Protein AF-A0A6M3JWR3-F1 (afdb_monomer_lite)

Secondary structure (DSSP, 8-state):
----HHHHHHHHHHTTHHHHHHHHHHHHHHHHHHHHHHTTS-SSEEEEHHHHHHHH---HHHHHHHHHHHHH-BGGG-TT-BSEEEEE-TTSSEEEEEE-HHHHTHHHHHHHHHTT-

Foldseek 3Di:
DQDDPVLLVVLCVVLVVCVQLNPLLVQLLNLVSVVCVVVVNDQKDKDFLVSSCVSRVDDSVSNVVSVVSLQPDARVPDPVRRAKDWDDDPVNGMTMIGGPSCSSCVVVVVVVVVVVD

Organism: NCBI:txid1070528

Sequence (117 aa):
MKGNLITYFNNIYRLGIPEQVGTNGIALLFGILHKANQLKYPKKMKISNTELCYLTGSGYTTIWRIRQKLLEYRYNNDPNYWIIKYTPLDNKHSGFYELNYFLLNYFQNEINNESNN

Structure (mmCIF, N/CA/C/O backbone):
data_AF-A0A6M3JWR3-F1
#
_entry.id   AF-A0A6M3JWR3-F1
#
loop_
_atom_site.group_PDB
_atom_site.id
_atom_site.type_symbol
_atom_site.label_atom_id
_atom_site.label_alt_id
_atom_site.label_comp_id
_atom_site.label_asym_id
_atom_site.label_entity_id
_atom_site.label_seq_id
_atom_site.pdbx_PDB_ins_code
_atom_site.Cartn_x
_atom_site.Cartn_y
_atom_site.Cartn_z
_atom_site.occupancy
_atom_site.B_iso_or_equiv
_atom_site.auth_seq_id
_atom_site.auth_comp_id
_atom_site.auth_asym_id
_atom_site.auth_atom_id
_atom_site.pdbx_PDB_model_num
ATOM 1 N N . MET A 1 1 ? -17.328 6.419 6.313 1.00 52.12 1 MET A N 1
ATOM 2 C CA . MET A 1 1 ? -17.077 7.572 5.413 1.00 52.12 1 MET A CA 1
ATOM 3 C C . MET A 1 1 ? -15.806 7.313 4.613 1.00 52.12 1 MET A C 1
ATOM 5 O O . MET A 1 1 ? -14.921 6.651 5.139 1.00 52.12 1 MET A O 1
ATOM 9 N N . LYS A 1 2 ? -15.706 7.770 3.356 1.00 59.78 2 LYS A N 1
ATOM 10 C CA . LYS A 1 2 ? -14.424 7.764 2.626 1.00 59.78 2 LYS A CA 1
ATOM 11 C C . LYS A 1 2 ? -13.680 9.057 2.985 1.00 59.78 2 LYS A C 1
ATOM 13 O O . LYS A 1 2 ? -14.180 10.128 2.654 1.00 59.78 2 LYS A O 1
ATOM 18 N N . GLY A 1 3 ? -12.544 8.962 3.677 1.00 65.50 3 GLY A N 1
ATOM 19 C CA . GLY A 1 3 ? -11.649 10.098 3.918 1.00 65.50 3 GLY A CA 1
ATOM 20 C C . GLY A 1 3 ? -11.096 10.684 2.614 1.00 65.50 3 GLY A C 1
ATOM 21 O O . GLY A 1 3 ? -11.150 10.044 1.558 1.00 65.50 3 GLY A O 1
ATOM 22 N N . ASN A 1 4 ? -10.581 11.913 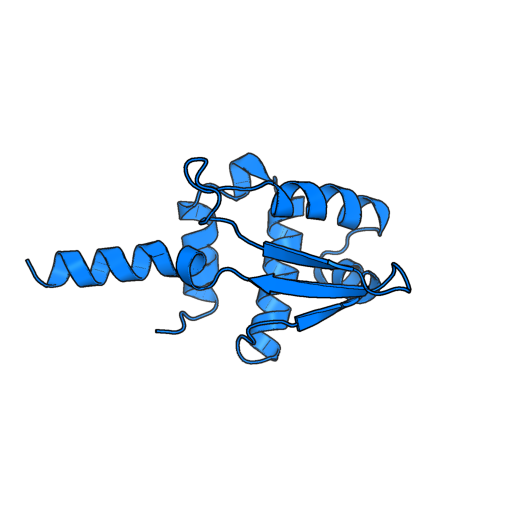2.679 1.00 81.56 4 ASN A N 1
ATOM 23 C CA . ASN A 1 4 ? -9.910 12.563 1.552 1.00 81.56 4 ASN A CA 1
ATOM 24 C C . ASN A 1 4 ? -8.392 12.295 1.584 1.00 81.56 4 ASN A C 1
ATOM 26 O O . ASN A 1 4 ? -7.855 11.770 2.559 1.00 81.56 4 ASN A O 1
ATOM 30 N N . LEU A 1 5 ? -7.683 12.654 0.510 1.00 83.88 5 LEU A N 1
ATOM 31 C CA . LEU A 1 5 ? -6.249 12.376 0.381 1.00 83.88 5 LEU A CA 1
ATOM 32 C C . LEU A 1 5 ? -5.405 12.989 1.517 1.00 83.88 5 LEU A C 1
ATOM 34 O O . LEU A 1 5 ? -4.493 12.332 2.012 1.00 83.88 5 LEU A O 1
ATOM 38 N N . ILE A 1 6 ? -5.743 14.203 1.965 1.00 84.44 6 ILE A N 1
ATOM 39 C CA . ILE A 1 6 ? -5.041 14.896 3.058 1.00 84.44 6 ILE A CA 1
ATOM 40 C C . ILE A 1 6 ? -5.217 14.130 4.372 1.00 84.44 6 ILE A C 1
ATOM 42 O O . ILE A 1 6 ? -4.249 13.909 5.097 1.00 84.44 6 ILE A O 1
ATOM 46 N N . THR A 1 7 ? -6.436 13.666 4.657 1.00 86.50 7 THR A N 1
ATOM 47 C CA . THR A 1 7 ? -6.709 12.810 5.817 1.00 86.50 7 THR A CA 1
ATOM 48 C C . THR A 1 7 ? -5.824 11.569 5.804 1.00 86.50 7 THR A C 1
ATOM 50 O O . THR A 1 7 ? -5.209 11.247 6.818 1.00 86.50 7 THR A O 1
ATOM 53 N N . TYR A 1 8 ? -5.739 10.878 4.665 1.00 88.94 8 TYR A N 1
ATOM 54 C CA . TYR A 1 8 ? -4.941 9.659 4.571 1.00 88.94 8 TYR A CA 1
ATOM 55 C C . TYR A 1 8 ? -3.460 9.913 4.822 1.00 88.94 8 TYR A C 1
ATOM 57 O O . TYR A 1 8 ? -2.828 9.121 5.516 1.00 88.94 8 TYR A O 1
ATOM 65 N N . PHE A 1 9 ? -2.915 11.026 4.330 1.00 88.44 9 PHE A N 1
ATOM 66 C CA . PHE A 1 9 ? -1.533 11.396 4.622 1.00 88.44 9 PHE A CA 1
ATOM 67 C C . PHE A 1 9 ? -1.310 11.642 6.112 1.00 88.44 9 PHE A C 1
ATOM 69 O O . PHE A 1 9 ? -0.411 11.033 6.684 1.00 88.44 9 PHE A O 1
ATOM 76 N N . ASN A 1 10 ? -2.161 12.433 6.766 1.00 88.25 10 ASN A N 1
ATOM 77 C CA . ASN A 1 10 ? -2.027 12.699 8.201 1.00 88.25 10 ASN A CA 1
ATOM 78 C C . ASN A 1 10 ? -2.120 11.414 9.033 1.00 88.25 10 ASN A C 1
ATOM 80 O O . ASN A 1 10 ? -1.328 11.198 9.951 1.00 88.25 10 ASN A O 1
ATOM 84 N N . ASN A 1 11 ? -3.053 10.527 8.687 1.00 91.25 11 ASN A N 1
ATOM 85 C CA . ASN A 1 11 ? -3.237 9.279 9.416 1.00 91.25 11 ASN A CA 1
ATOM 86 C C . ASN A 1 11 ? -2.074 8.304 9.205 1.00 91.25 11 ASN A C 1
ATOM 88 O O . ASN A 1 11 ? -1.740 7.583 10.136 1.00 91.25 11 ASN A O 1
ATOM 92 N N . ILE A 1 12 ? -1.396 8.318 8.052 1.00 92.56 12 ILE A N 1
ATOM 93 C CA . ILE A 1 12 ? -0.190 7.500 7.837 1.00 92.56 12 ILE A CA 1
ATOM 94 C C . ILE A 1 12 ? 0.903 7.819 8.863 1.00 92.56 12 ILE A C 1
ATOM 96 O O . ILE A 1 12 ? 1.517 6.895 9.395 1.00 92.56 12 ILE A O 1
ATOM 100 N N . TYR A 1 13 ? 1.115 9.100 9.175 1.00 90.12 13 TYR A N 1
ATOM 101 C CA . TYR A 1 13 ? 2.079 9.508 10.201 1.00 90.12 13 TYR A CA 1
ATOM 102 C C . TYR A 1 13 ? 1.609 9.125 11.605 1.00 90.12 13 TYR A C 1
ATOM 104 O O . TYR A 1 13 ? 2.379 8.566 12.377 1.00 90.12 13 TYR A O 1
ATOM 112 N N . ARG A 1 14 ? 0.327 9.342 11.926 1.00 90.56 14 ARG A N 1
ATOM 113 C CA . ARG A 1 14 ? -0.234 8.958 13.236 1.00 90.56 14 ARG A CA 1
ATOM 114 C C . ARG A 1 14 ? -0.191 7.449 13.494 1.00 90.56 14 ARG A C 1
ATOM 116 O O . ARG A 1 14 ? -0.117 7.027 14.641 1.00 90.56 14 ARG A O 1
ATOM 123 N N . LEU A 1 15 ? -0.237 6.643 12.436 1.00 90.56 15 LEU A N 1
ATOM 124 C CA . LEU A 1 15 ? -0.131 5.185 12.497 1.00 90.56 15 LEU A CA 1
ATOM 125 C C . LEU A 1 15 ? 1.313 4.680 12.690 1.00 90.56 15 LEU A C 1
ATOM 127 O O . LEU A 1 15 ? 1.520 3.468 12.780 1.00 90.56 15 LEU A O 1
ATOM 131 N N . GLY A 1 16 ? 2.319 5.560 12.715 1.00 90.12 16 GLY A N 1
ATOM 132 C CA . GLY A 1 16 ? 3.722 5.162 12.864 1.00 90.12 16 GLY A CA 1
ATOM 133 C C . GLY A 1 16 ? 4.248 4.321 11.692 1.00 90.12 16 GLY A C 1
ATOM 134 O O . GLY A 1 16 ? 5.130 3.476 11.852 1.00 90.12 16 GLY A O 1
ATOM 135 N N . ILE A 1 17 ? 3.638 4.463 10.507 1.00 90.75 17 ILE A N 1
ATOM 136 C CA . ILE A 1 17 ? 4.077 3.757 9.298 1.00 90.75 17 ILE A CA 1
ATOM 137 C C . ILE A 1 17 ? 5.509 4.173 8.910 1.00 90.75 17 ILE A C 1
ATOM 139 O O . ILE A 1 17 ? 6.316 3.269 8.667 1.00 90.75 17 ILE A O 1
ATOM 143 N N . PRO A 1 18 ? 5.864 5.478 8.854 1.00 91.88 18 PRO A N 1
ATOM 144 C CA . PRO A 1 18 ? 7.210 5.939 8.499 1.00 91.88 18 PRO A CA 1
ATOM 145 C C . PRO A 1 18 ? 8.355 5.233 9.230 1.00 91.88 18 PRO A C 1
ATOM 147 O O . PRO A 1 18 ? 9.344 4.860 8.601 1.00 91.88 18 PRO A O 1
ATOM 150 N N . GLU A 1 19 ? 8.202 5.014 10.531 1.00 90.12 19 GLU A N 1
ATOM 151 C CA . GLU A 1 19 ? 9.197 4.437 11.430 1.00 90.12 19 GLU A CA 1
ATOM 152 C C . GLU A 1 19 ? 9.477 2.966 11.100 1.00 90.12 19 GLU A C 1
ATOM 154 O O . GLU A 1 19 ? 10.605 2.497 11.245 1.00 90.12 19 GLU A O 1
ATOM 159 N N . GLN A 1 20 ? 8.472 2.239 10.604 1.00 88.25 20 GLN A N 1
ATOM 160 C CA . GLN A 1 20 ? 8.593 0.816 10.282 1.00 88.25 20 GLN A CA 1
ATOM 161 C C . GLN A 1 20 ? 9.036 0.573 8.836 1.00 88.25 20 GLN A C 1
ATOM 163 O O . GLN A 1 20 ? 9.830 -0.330 8.557 1.00 88.25 20 GLN A O 1
ATOM 168 N N . VAL A 1 21 ? 8.529 1.368 7.888 1.00 89.25 21 VAL A N 1
ATOM 169 C CA . VAL A 1 21 ? 8.748 1.111 6.452 1.00 89.25 21 VAL A CA 1
ATOM 170 C C . VAL A 1 21 ? 9.817 2.008 5.824 1.00 89.25 21 VAL A C 1
ATOM 172 O O . VAL A 1 21 ? 10.332 1.689 4.747 1.00 89.25 21 VAL A O 1
ATOM 175 N N . GLY A 1 22 ? 10.193 3.093 6.506 1.00 90.38 22 GLY A N 1
ATOM 176 C CA . GLY A 1 22 ? 11.153 4.095 6.051 1.00 90.38 22 GLY A CA 1
ATOM 177 C C . GLY A 1 22 ? 10.636 4.967 4.902 1.00 90.38 22 GLY A C 1
ATOM 178 O O . GLY A 1 22 ? 9.584 4.716 4.313 1.00 90.38 22 GLY A O 1
ATOM 179 N N . THR A 1 23 ? 11.422 5.977 4.523 1.00 88.19 23 THR A N 1
ATOM 180 C CA . THR A 1 23 ? 11.064 6.980 3.498 1.00 88.19 23 THR A CA 1
ATOM 181 C C . THR A 1 23 ? 10.624 6.362 2.173 1.00 88.19 23 THR A C 1
ATOM 183 O O . THR A 1 23 ? 9.625 6.763 1.582 1.00 88.19 23 THR A O 1
ATOM 186 N N . ASN A 1 24 ? 11.330 5.325 1.732 1.00 88.06 24 ASN A N 1
ATOM 187 C CA . ASN A 1 24 ? 11.015 4.621 0.497 1.00 88.06 24 ASN A CA 1
ATOM 188 C C . ASN A 1 24 ? 9.664 3.875 0.564 1.00 88.06 24 ASN A C 1
ATOM 190 O O . ASN A 1 24 ? 8.941 3.811 -0.430 1.00 88.06 24 ASN A O 1
ATOM 194 N N . GLY A 1 25 ? 9.301 3.342 1.738 1.00 91.25 25 GLY A N 1
ATOM 195 C CA . GLY A 1 25 ? 7.985 2.748 1.998 1.00 91.25 25 GLY A CA 1
ATOM 196 C C . GLY A 1 25 ? 6.859 3.759 1.958 1.00 91.25 25 GLY A C 1
ATOM 197 O O . GLY A 1 25 ? 5.833 3.499 1.330 1.00 91.25 25 GLY A O 1
ATOM 198 N N . ILE A 1 26 ? 7.082 4.937 2.534 1.00 92.00 26 ILE A N 1
ATOM 199 C CA . ILE A 1 26 ? 6.127 6.045 2.464 1.00 92.00 26 ILE A CA 1
ATOM 200 C C . ILE A 1 26 ? 5.929 6.481 1.013 1.00 92.00 26 ILE A C 1
ATOM 202 O O . ILE A 1 26 ? 4.791 6.593 0.570 1.00 92.00 26 ILE A O 1
ATOM 206 N N . ALA A 1 27 ? 7.012 6.661 0.249 1.00 90.25 27 ALA A N 1
ATOM 207 C CA . ALA A 1 27 ? 6.931 7.052 -1.157 1.00 90.25 27 ALA A CA 1
ATOM 208 C C . ALA A 1 27 ? 6.102 6.050 -1.976 1.00 90.25 27 ALA A C 1
ATOM 210 O O . ALA A 1 27 ? 5.219 6.445 -2.740 1.00 90.25 27 ALA A O 1
ATOM 211 N N . LEU A 1 28 ? 6.321 4.746 -1.767 1.00 93.00 28 LEU A N 1
ATOM 212 C CA . LEU A 1 28 ? 5.522 3.704 -2.413 1.00 93.00 28 LEU A CA 1
ATOM 213 C C . LEU A 1 28 ? 4.050 3.755 -1.993 1.00 93.00 28 LEU A C 1
ATOM 215 O O . LEU A 1 28 ? 3.166 3.679 -2.848 1.00 93.00 28 LEU A O 1
ATOM 219 N N . LEU A 1 29 ? 3.772 3.917 -0.700 1.00 94.75 29 LEU A N 1
ATOM 220 C CA . LEU A 1 29 ? 2.406 4.015 -0.195 1.00 94.75 29 LEU A CA 1
ATOM 221 C C . LEU A 1 29 ? 1.680 5.259 -0.728 1.00 94.75 29 LEU A C 1
ATOM 223 O O . LEU A 1 29 ? 0.512 5.165 -1.105 1.00 94.75 29 LEU A O 1
ATOM 227 N N . PHE A 1 30 ? 2.367 6.395 -0.835 1.00 92.69 30 PHE A N 1
ATOM 228 C CA . PHE A 1 30 ? 1.832 7.613 -1.441 1.00 92.69 30 PHE A CA 1
ATOM 229 C C . PHE A 1 30 ? 1.577 7.446 -2.937 1.00 92.69 30 PHE A C 1
ATOM 231 O O . PHE A 1 30 ? 0.525 7.871 -3.406 1.00 92.69 30 PHE A O 1
ATOM 238 N N . GLY A 1 31 ? 2.456 6.761 -3.676 1.00 92.19 31 GLY A N 1
ATOM 239 C CA . GLY A 1 31 ? 2.203 6.405 -5.075 1.00 92.19 31 GLY A CA 1
ATOM 240 C C . GLY A 1 31 ? 0.933 5.558 -5.236 1.00 92.19 31 GLY A C 1
ATOM 241 O O . GLY A 1 31 ? 0.076 5.854 -6.070 1.00 92.19 31 GLY A O 1
ATOM 242 N N . ILE A 1 32 ? 0.753 4.551 -4.376 1.00 94.56 32 ILE A N 1
ATOM 243 C CA . ILE A 1 32 ? -0.449 3.702 -4.362 1.00 94.56 32 ILE A CA 1
ATOM 244 C C . ILE A 1 32 ? -1.702 4.519 -3.994 1.00 94.56 32 ILE A C 1
ATOM 246 O O . ILE A 1 32 ? -2.740 4.381 -4.642 1.00 94.56 32 ILE A O 1
ATOM 250 N N . LEU A 1 33 ? -1.624 5.402 -2.994 1.00 94.19 33 LEU A N 1
ATOM 251 C CA . LEU A 1 33 ? -2.726 6.290 -2.604 1.00 94.19 33 LEU A CA 1
ATOM 252 C C . LEU A 1 33 ? -3.083 7.307 -3.687 1.00 94.19 33 LEU A C 1
ATOM 254 O O . LEU A 1 33 ? -4.264 7.568 -3.912 1.00 94.19 33 LEU A O 1
ATOM 258 N N . HIS A 1 34 ? -2.086 7.856 -4.376 1.00 91.50 34 HIS A N 1
ATOM 259 C CA . HIS A 1 34 ? -2.288 8.757 -5.501 1.00 91.50 34 HIS A CA 1
ATOM 260 C C . HIS A 1 34 ? -3.063 8.050 -6.617 1.00 91.50 34 HIS A C 1
ATOM 262 O O . HIS A 1 34 ? -4.079 8.567 -7.088 1.00 91.50 34 HIS A O 1
ATOM 268 N N . LYS A 1 35 ? -2.660 6.821 -6.967 1.00 92.75 35 LYS A N 1
ATOM 269 C CA . LYS A 1 35 ? -3.394 5.993 -7.929 1.00 92.75 35 LYS A CA 1
ATOM 270 C C . LYS A 1 35 ? -4.820 5.700 -7.463 1.00 92.75 35 LYS A C 1
ATOM 272 O O . LYS A 1 35 ? -5.763 5.809 -8.245 1.00 92.75 35 LYS A O 1
ATOM 277 N N . ALA A 1 36 ? -5.000 5.372 -6.185 1.00 94.50 36 ALA A N 1
ATOM 278 C CA . ALA A 1 36 ? -6.323 5.154 -5.615 1.00 94.50 36 ALA A CA 1
ATOM 279 C C . ALA A 1 36 ? -7.208 6.401 -5.734 1.00 94.50 36 ALA A C 1
ATOM 281 O O . ALA A 1 36 ? -8.370 6.283 -6.115 1.00 94.50 36 ALA A O 1
ATOM 282 N N . ASN A 1 37 ? -6.663 7.588 -5.459 1.00 92.50 37 ASN A N 1
ATOM 283 C CA . ASN A 1 37 ? -7.368 8.860 -5.588 1.00 92.50 37 ASN A CA 1
ATOM 284 C C . ASN A 1 37 ? -7.823 9.121 -7.035 1.00 92.50 37 ASN A C 1
ATOM 286 O O . ASN A 1 37 ? -8.993 9.428 -7.253 1.00 92.50 37 ASN A O 1
ATOM 290 N N . GLN A 1 38 ? -6.949 8.904 -8.026 1.00 92.25 38 GLN A N 1
ATOM 291 C CA . GLN A 1 38 ? -7.307 9.006 -9.452 1.00 92.25 38 GLN A CA 1
ATOM 292 C C . GLN A 1 38 ? -8.484 8.088 -9.828 1.00 92.25 38 GLN A C 1
ATOM 294 O O . GLN A 1 38 ? -9.317 8.443 -10.658 1.00 92.25 38 GLN A O 1
ATOM 299 N N . LEU A 1 39 ? -8.576 6.920 -9.186 1.00 93.25 39 LEU A N 1
ATOM 300 C CA . LEU A 1 39 ? -9.624 5.921 -9.406 1.00 93.25 39 LEU A CA 1
ATOM 301 C C . LEU A 1 39 ? -10.816 6.037 -8.434 1.00 93.25 39 LEU A C 1
ATOM 303 O O . LEU A 1 39 ? -11.651 5.134 -8.388 1.00 93.25 39 LEU A O 1
ATOM 307 N N . LYS A 1 40 ? -10.918 7.120 -7.650 1.00 92.19 40 LYS A N 1
ATOM 308 C CA . LYS A 1 40 ? -11.990 7.349 -6.655 1.00 92.19 40 LYS A CA 1
ATOM 309 C C . LYS A 1 40 ? -12.077 6.271 -5.555 1.00 92.19 40 LYS A C 1
ATOM 311 O O . LYS A 1 40 ? -13.164 5.896 -5.096 1.00 92.19 40 LYS A O 1
ATOM 316 N N . TYR A 1 41 ? -10.916 5.815 -5.091 1.00 91.19 41 TYR A N 1
ATOM 317 C CA . TYR A 1 41 ? -10.717 4.862 -3.993 1.00 91.19 41 TYR A CA 1
ATOM 318 C C . TYR A 1 41 ? -11.444 3.522 -4.213 1.00 91.19 41 TYR A C 1
ATOM 320 O O . TYR A 1 41 ? -12.423 3.223 -3.512 1.00 91.19 41 TYR A O 1
ATOM 328 N N . PRO A 1 42 ? -11.014 2.729 -5.213 1.00 94.50 42 PRO A N 1
ATOM 329 C CA . PRO A 1 42 ? -11.554 1.397 -5.451 1.00 94.50 42 PRO A CA 1
ATOM 330 C C . PRO A 1 42 ? -11.064 0.416 -4.378 1.00 94.50 42 PRO A C 1
ATOM 332 O O . PRO A 1 42 ? -9.987 0.586 -3.813 1.00 94.50 42 PRO A O 1
ATOM 335 N N . LYS A 1 43 ? -11.815 -0.666 -4.137 1.00 92.06 43 LYS A N 1
ATOM 336 C CA . LYS A 1 43 ? -11.392 -1.731 -3.205 1.00 92.06 43 LYS A CA 1
ATOM 337 C C . LYS A 1 43 ? -10.075 -2.388 -3.638 1.00 92.06 43 LYS A C 1
ATOM 339 O O . LYS A 1 43 ? -9.247 -2.719 -2.799 1.00 92.06 43 LYS A O 1
ATOM 344 N N . LYS A 1 44 ? -9.901 -2.567 -4.949 1.00 95.31 44 LYS A N 1
ATOM 345 C CA . LYS A 1 44 ? -8.762 -3.241 -5.571 1.00 95.31 44 LYS A CA 1
ATOM 346 C C . LYS A 1 44 ? -8.346 -2.480 -6.823 1.00 95.31 44 LYS A C 1
ATOM 348 O O . LYS A 1 44 ? -9.202 -2.075 -7.606 1.00 95.31 44 LYS A O 1
ATOM 353 N N . MET A 1 45 ? -7.047 -2.291 -7.018 1.00 95.75 45 MET A N 1
ATOM 354 C CA . MET A 1 45 ? -6.483 -1.550 -8.149 1.00 95.75 45 MET A CA 1
ATOM 355 C C . MET A 1 45 ? -5.331 -2.323 -8.774 1.00 95.75 45 MET A C 1
ATOM 357 O O . MET A 1 45 ? -4.455 -2.821 -8.074 1.00 95.75 45 MET A O 1
ATOM 361 N N . LYS A 1 46 ? -5.330 -2.436 -10.102 1.00 94.56 46 LYS A N 1
ATOM 362 C CA . LYS A 1 46 ? -4.209 -3.013 -10.846 1.00 94.56 46 LYS A CA 1
ATOM 363 C C . LYS A 1 46 ? -3.146 -1.936 -11.029 1.00 94.56 46 LYS A C 1
ATOM 365 O O . LYS A 1 46 ? -3.455 -0.880 -11.573 1.00 94.56 46 LYS A O 1
ATOM 370 N N . ILE A 1 47 ? -1.920 -2.219 -10.597 1.00 93.88 47 ILE A N 1
ATOM 371 C CA . ILE A 1 47 ? -0.773 -1.320 -10.763 1.00 93.88 47 ILE A CA 1
ATOM 372 C C . ILE A 1 47 ? 0.408 -2.133 -11.291 1.00 93.88 47 ILE A C 1
ATOM 374 O O . ILE A 1 47 ? 0.702 -3.229 -10.798 1.00 93.88 47 ILE A O 1
ATOM 378 N N . SER A 1 48 ? 1.071 -1.620 -12.326 1.00 91.88 48 SER A N 1
ATOM 379 C CA . SER A 1 48 ? 2.304 -2.226 -12.837 1.00 91.88 48 SER A CA 1
ATOM 380 C C . SER A 1 48 ? 3.519 -1.788 -12.016 1.00 91.88 48 SER A C 1
ATOM 382 O O . SER A 1 48 ? 3.541 -0.701 -11.443 1.00 91.88 48 SER A O 1
ATOM 384 N N . ASN A 1 49 ? 4.569 -2.607 -11.977 1.00 89.81 49 ASN A N 1
ATOM 385 C CA . ASN A 1 49 ? 5.835 -2.210 -11.368 1.00 89.81 49 ASN A CA 1
ATOM 386 C C . ASN A 1 49 ? 6.415 -0.983 -12.078 1.00 89.81 49 ASN A C 1
ATOM 388 O O . ASN A 1 49 ? 6.962 -0.117 -11.414 1.00 89.81 49 ASN A O 1
ATOM 392 N N . THR A 1 50 ? 6.263 -0.890 -13.402 1.00 90.88 50 THR A N 1
ATOM 393 C CA . THR A 1 50 ? 6.698 0.266 -14.193 1.00 90.88 50 THR A CA 1
ATOM 394 C C . THR A 1 50 ? 6.006 1.546 -13.730 1.00 90.88 50 THR A C 1
ATOM 396 O O . THR A 1 50 ? 6.668 2.543 -13.469 1.00 90.88 50 THR A O 1
ATOM 399 N N . GLU A 1 51 ? 4.686 1.503 -13.550 1.00 91.69 51 GLU A N 1
ATOM 400 C CA . GLU A 1 51 ? 3.909 2.623 -13.014 1.00 91.69 51 GLU A CA 1
ATOM 401 C C . GLU A 1 51 ? 4.359 3.004 -11.600 1.00 91.69 51 GLU A C 1
ATOM 403 O O . GLU A 1 51 ? 4.526 4.183 -11.311 1.00 91.69 51 GLU A O 1
ATOM 408 N N . LEU A 1 52 ? 4.638 2.026 -10.734 1.00 90.12 52 LEU A N 1
ATOM 409 C CA . LEU A 1 52 ? 5.183 2.305 -9.404 1.00 90.12 52 LEU A CA 1
ATOM 410 C C . LEU A 1 52 ? 6.564 2.953 -9.469 1.00 90.12 52 LEU A C 1
ATOM 412 O O . LEU A 1 52 ? 6.799 3.906 -8.739 1.00 90.12 52 LEU A O 1
ATOM 416 N N . CYS A 1 53 ? 7.452 2.487 -10.349 1.00 89.81 53 CYS A N 1
ATOM 417 C CA . CYS A 1 53 ? 8.759 3.108 -10.556 1.00 89.81 53 CYS A CA 1
ATOM 418 C C . CYS A 1 53 ? 8.616 4.581 -10.969 1.00 89.81 53 CYS A C 1
ATOM 420 O O . CYS A 1 53 ? 9.329 5.428 -10.439 1.00 89.81 53 CYS A O 1
ATOM 422 N N . TYR A 1 54 ? 7.668 4.901 -11.859 1.00 88.62 54 TYR A N 1
ATOM 423 C CA . TYR A 1 54 ? 7.374 6.287 -12.240 1.00 88.62 54 TYR A CA 1
ATOM 424 C C . TYR A 1 54 ? 6.812 7.110 -11.077 1.00 88.62 54 TYR A C 1
ATOM 426 O O . TYR A 1 54 ? 7.237 8.242 -10.872 1.00 88.62 54 TYR A O 1
ATOM 434 N N . LEU A 1 55 ? 5.886 6.545 -10.299 1.00 84.00 55 LEU A N 1
ATOM 435 C CA . LEU A 1 55 ? 5.251 7.241 -9.176 1.00 84.00 55 LEU A CA 1
ATOM 436 C C . LEU A 1 55 ? 6.209 7.495 -8.005 1.00 84.00 55 LEU A C 1
ATOM 438 O O . LEU A 1 55 ? 6.011 8.453 -7.264 1.00 84.00 55 LEU A O 1
ATOM 442 N N . THR A 1 56 ? 7.219 6.644 -7.812 1.00 83.12 56 THR A N 1
ATOM 443 C CA . THR A 1 56 ? 8.136 6.729 -6.664 1.00 83.12 56 THR A CA 1
ATOM 444 C C . THR A 1 56 ? 9.555 7.161 -7.023 1.00 83.12 56 THR A C 1
ATOM 446 O O . THR A 1 56 ? 10.377 7.324 -6.123 1.00 83.12 56 THR A O 1
ATOM 449 N N . GLY A 1 57 ? 9.890 7.260 -8.313 1.00 84.00 57 GLY A N 1
ATOM 450 C CA . GLY A 1 57 ? 11.262 7.477 -8.785 1.00 84.00 57 GLY A CA 1
ATOM 451 C C . GLY A 1 57 ? 12.233 6.335 -8.443 1.00 84.00 57 GLY A C 1
ATOM 452 O O . GLY A 1 57 ? 13.445 6.524 -8.487 1.00 84.00 57 GLY A O 1
ATOM 453 N N . SER A 1 58 ? 11.729 5.155 -8.060 1.00 84.56 58 SER A N 1
ATOM 454 C CA . SER A 1 58 ? 12.546 4.020 -7.607 1.00 84.56 58 SER A CA 1
ATOM 455 C C . SER A 1 58 ? 12.719 2.949 -8.685 1.00 84.56 58 SER A C 1
ATOM 457 O O . SER A 1 58 ? 11.830 2.719 -9.495 1.00 84.56 58 SER A O 1
ATOM 459 N N . GLY A 1 59 ? 13.834 2.214 -8.649 1.00 86.25 59 GLY A N 1
ATOM 460 C CA . GLY A 1 59 ? 14.040 1.039 -9.506 1.00 86.25 59 GLY A CA 1
ATOM 461 C C . GLY A 1 59 ? 13.239 -0.200 -9.070 1.00 86.25 59 GLY A C 1
ATOM 462 O O . GLY A 1 59 ? 12.824 -0.324 -7.916 1.00 86.25 59 GLY A O 1
ATOM 463 N N . TYR A 1 60 ? 13.084 -1.175 -9.974 1.00 83.19 60 TYR A N 1
ATOM 464 C CA . TYR A 1 60 ? 12.285 -2.396 -9.757 1.00 83.19 60 TYR A CA 1
ATOM 465 C C . TYR A 1 60 ? 12.673 -3.201 -8.504 1.00 83.19 60 TYR A C 1
ATOM 467 O O . TYR A 1 60 ? 11.803 -3.609 -7.733 1.00 83.19 60 TYR A O 1
ATOM 475 N N . THR A 1 61 ? 13.971 -3.417 -8.272 1.00 83.00 61 THR A N 1
ATOM 476 C CA . THR A 1 61 ? 14.474 -4.164 -7.102 1.00 83.00 61 THR A CA 1
ATOM 477 C C . THR A 1 61 ? 14.102 -3.470 -5.793 1.00 83.00 61 THR A C 1
ATOM 479 O O . THR A 1 61 ? 13.735 -4.115 -4.809 1.00 83.00 61 THR A O 1
ATOM 482 N N . THR A 1 62 ? 14.149 -2.139 -5.802 1.00 85.88 62 THR A N 1
ATOM 483 C CA . THR A 1 62 ? 13.784 -1.292 -4.670 1.00 85.88 62 THR A CA 1
ATOM 484 C C . THR A 1 62 ? 12.288 -1.414 -4.386 1.00 85.88 62 THR A C 1
ATOM 486 O O . THR A 1 62 ? 11.920 -1.722 -3.255 1.00 85.88 62 THR A O 1
ATOM 489 N N . ILE A 1 63 ? 11.433 -1.323 -5.415 1.00 88.75 63 ILE A N 1
ATOM 490 C CA . ILE A 1 63 ? 9.979 -1.532 -5.287 1.00 88.75 63 ILE A CA 1
ATOM 491 C C . ILE A 1 63 ? 9.654 -2.875 -4.632 1.00 88.75 63 ILE A C 1
ATOM 493 O O . ILE A 1 63 ? 8.814 -2.925 -3.734 1.00 88.75 63 ILE A O 1
ATOM 497 N N . TRP A 1 64 ? 10.314 -3.959 -5.049 1.00 88.50 64 TRP A N 1
ATOM 498 C CA . TRP A 1 64 ? 10.054 -5.282 -4.480 1.00 88.50 64 TRP A CA 1
ATOM 499 C C . TRP A 1 64 ? 10.367 -5.338 -2.979 1.00 88.50 64 TRP A C 1
ATOM 501 O O . TRP A 1 64 ? 9.507 -5.753 -2.202 1.00 88.50 64 TRP A O 1
ATOM 511 N N . ARG A 1 65 ? 11.551 -4.869 -2.558 1.00 88.31 65 ARG A N 1
ATOM 512 C CA . ARG A 1 65 ? 11.956 -4.868 -1.138 1.00 88.31 65 ARG A CA 1
ATOM 513 C C . ARG A 1 65 ? 11.023 -4.016 -0.283 1.00 88.31 65 ARG A C 1
ATOM 515 O O . ARG A 1 65 ? 10.616 -4.426 0.797 1.00 88.31 65 ARG A O 1
ATOM 522 N N . ILE A 1 66 ? 10.668 -2.836 -0.780 1.00 89.94 66 ILE A N 1
ATOM 523 C CA . ILE A 1 66 ? 9.788 -1.907 -0.070 1.00 89.94 66 ILE A CA 1
ATOM 524 C C . ILE A 1 66 ? 8.375 -2.477 0.060 1.00 89.94 66 ILE A C 1
ATOM 526 O O . ILE A 1 66 ? 7.750 -2.358 1.112 1.00 89.94 66 ILE A O 1
ATOM 530 N N . ARG A 1 67 ? 7.867 -3.115 -1.000 1.00 92.94 67 ARG A N 1
ATOM 531 C CA . ARG A 1 67 ? 6.553 -3.758 -0.980 1.00 92.94 67 ARG A CA 1
ATOM 532 C C . ARG A 1 67 ? 6.463 -4.791 0.138 1.00 92.94 67 ARG A C 1
ATOM 534 O O . ARG A 1 67 ? 5.447 -4.801 0.818 1.00 92.94 67 ARG A O 1
ATOM 541 N N . GLN A 1 68 ? 7.493 -5.617 0.344 1.00 91.12 68 GLN A N 1
ATOM 542 C CA . GLN A 1 68 ? 7.483 -6.604 1.433 1.00 91.12 68 GLN A CA 1
ATOM 543 C C . GLN A 1 68 ? 7.331 -5.930 2.800 1.00 91.12 68 GLN A C 1
ATOM 545 O O . GLN A 1 68 ? 6.422 -6.285 3.540 1.00 91.12 68 GLN A O 1
ATOM 550 N N . LYS A 1 69 ? 8.087 -4.858 3.070 1.00 92.25 69 LYS A N 1
ATOM 551 C CA . LYS A 1 69 ? 7.943 -4.086 4.318 1.00 92.25 69 LYS A CA 1
ATOM 552 C C . LYS A 1 69 ? 6.522 -3.557 4.535 1.00 92.25 69 LYS A C 1
ATOM 554 O O . LYS A 1 69 ? 5.979 -3.644 5.630 1.00 92.25 69 LYS A O 1
ATOM 559 N N . LEU A 1 70 ? 5.892 -3.025 3.486 1.00 93.88 70 LEU A N 1
ATOM 560 C CA . LEU A 1 70 ? 4.503 -2.560 3.565 1.00 93.88 70 LEU A CA 1
ATOM 561 C C . LEU A 1 70 ? 3.501 -3.713 3.768 1.00 93.88 70 LEU A C 1
ATOM 563 O O . LEU A 1 70 ? 2.481 -3.520 4.422 1.00 93.88 70 LEU A O 1
ATOM 567 N N . LEU A 1 71 ? 3.767 -4.898 3.210 1.00 93.94 71 LEU A N 1
ATOM 568 C CA . LEU A 1 71 ? 2.937 -6.094 3.408 1.00 93.94 71 LEU A CA 1
ATOM 569 C C . LEU A 1 71 ? 3.091 -6.695 4.808 1.00 93.94 71 LEU A C 1
ATOM 571 O O . LEU A 1 71 ? 2.169 -7.365 5.277 1.00 93.94 71 LEU A O 1
ATOM 575 N N . GLU A 1 72 ? 4.221 -6.457 5.465 1.00 93.38 72 GLU A N 1
ATOM 576 C CA . GLU A 1 72 ? 4.519 -6.890 6.833 1.00 93.38 72 GLU A CA 1
ATOM 577 C C . GLU A 1 72 ? 3.966 -5.929 7.888 1.00 93.38 72 GLU A C 1
ATOM 579 O O . GLU A 1 72 ? 3.622 -6.379 8.976 1.00 93.38 72 GLU A O 1
ATOM 584 N N . TYR A 1 73 ? 3.804 -4.639 7.568 1.00 93.56 73 TYR A N 1
ATOM 585 C CA . TYR A 1 73 ? 3.283 -3.644 8.509 1.00 93.56 73 TYR A CA 1
ATOM 586 C C . TYR A 1 73 ? 1.946 -4.077 9.130 1.00 93.56 73 TYR A C 1
ATOM 588 O O . TYR A 1 73 ? 0.961 -4.334 8.422 1.00 93.56 73 TYR A O 1
ATOM 596 N N . ARG A 1 74 ? 1.897 -4.106 10.463 1.00 92.19 74 ARG A N 1
ATOM 597 C CA . ARG A 1 74 ? 0.688 -4.322 11.262 1.00 92.19 74 ARG A CA 1
ATOM 598 C C . ARG A 1 74 ? 0.627 -3.266 12.354 1.00 92.19 74 ARG A C 1
ATOM 600 O O . ARG A 1 74 ? 1.556 -3.147 13.151 1.00 92.19 74 ARG A O 1
ATOM 607 N N . TYR A 1 75 ? -0.467 -2.519 12.412 1.00 90.94 75 TYR A N 1
ATOM 608 C CA . TYR A 1 75 ? -0.690 -1.600 13.524 1.00 90.94 75 TYR A CA 1
ATOM 609 C C . TYR A 1 75 ? -0.967 -2.404 14.803 1.00 90.94 75 TYR A C 1
ATOM 611 O O . TYR A 1 75 ? -1.790 -3.320 14.791 1.00 90.94 75 TYR A O 1
ATOM 619 N N . ASN A 1 76 ? -0.246 -2.098 15.887 1.00 89.19 76 ASN A N 1
ATOM 620 C CA . ASN A 1 76 ? -0.323 -2.793 17.181 1.00 89.19 76 ASN A CA 1
ATOM 621 C C . ASN A 1 76 ? -0.203 -4.330 17.103 1.00 89.19 76 ASN A C 1
ATOM 623 O O . ASN A 1 76 ? -0.781 -5.037 17.923 1.00 89.19 76 ASN A O 1
ATOM 627 N N . ASN A 1 77 ? 0.546 -4.857 16.126 1.00 87.50 77 ASN A N 1
ATOM 628 C CA . ASN A 1 77 ? 0.71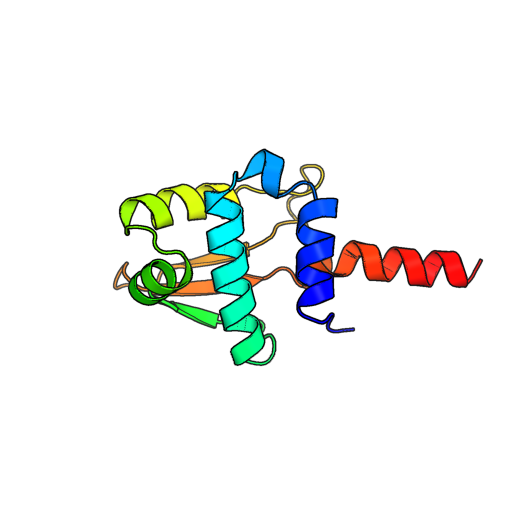0 -6.299 15.887 1.00 87.50 77 ASN A CA 1
ATOM 629 C C . ASN A 1 77 ? -0.600 -7.073 15.616 1.00 87.50 77 ASN A C 1
ATOM 631 O O . ASN A 1 77 ? -0.607 -8.302 15.668 1.00 87.50 77 ASN A O 1
ATOM 635 N N . ASP A 1 78 ? -1.697 -6.390 15.277 1.00 89.62 78 ASP A N 1
ATOM 636 C CA . ASP A 1 78 ? -2.969 -7.036 14.942 1.00 89.62 78 ASP A CA 1
ATOM 637 C C . ASP A 1 78 ? -2.997 -7.433 13.451 1.00 89.62 78 ASP A C 1
ATOM 639 O O . ASP A 1 78 ? -2.812 -6.576 12.574 1.00 89.62 78 ASP A O 1
ATOM 643 N N . PRO A 1 79 ? -3.268 -8.708 13.110 1.00 87.56 79 PRO A N 1
ATOM 644 C CA . PRO A 1 79 ? -3.323 -9.168 11.723 1.00 87.56 79 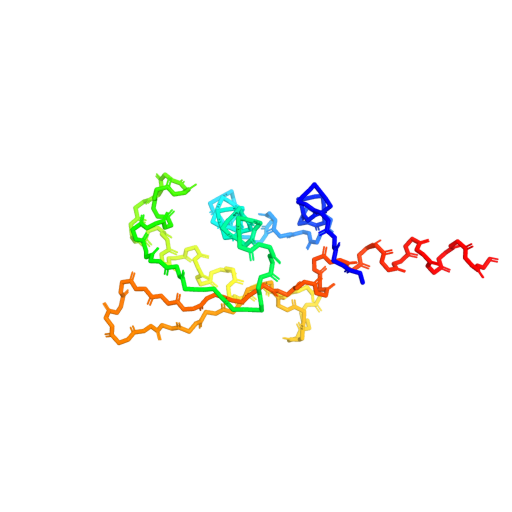PRO A CA 1
ATOM 645 C C . PRO A 1 79 ? -4.417 -8.491 10.875 1.00 87.56 79 PRO A C 1
ATOM 647 O O . PRO A 1 79 ? -4.299 -8.466 9.646 1.00 87.56 79 PRO A O 1
ATOM 650 N N . ASN A 1 80 ? -5.460 -7.928 11.491 1.00 87.19 80 ASN A N 1
ATOM 651 C CA . ASN A 1 80 ? -6.549 -7.232 10.805 1.00 87.19 80 ASN A CA 1
ATOM 652 C C . ASN A 1 80 ? -6.192 -5.785 10.436 1.00 87.19 80 ASN A C 1
ATOM 654 O O . ASN A 1 80 ? -6.756 -5.241 9.481 1.00 87.19 80 ASN A O 1
ATOM 658 N N . TYR A 1 81 ? -5.218 -5.181 11.122 1.00 91.31 81 TYR A N 1
ATOM 659 C CA . TYR A 1 81 ? -4.752 -3.819 10.865 1.00 91.31 81 TYR A CA 1
ATOM 660 C C . TYR A 1 81 ? -3.505 -3.785 9.967 1.00 91.31 81 TYR A C 1
ATOM 662 O O . TYR A 1 81 ? -2.464 -3.219 10.298 1.00 91.31 81 TYR A O 1
ATOM 670 N N . TRP A 1 82 ? -3.628 -4.384 8.783 1.00 94.12 82 TRP A N 1
ATOM 671 C CA . TRP A 1 82 ? -2.670 -4.260 7.676 1.00 94.12 82 TRP A CA 1
ATOM 672 C C . TRP A 1 82 ? -2.884 -2.950 6.903 1.00 94.12 82 TRP A C 1
ATOM 674 O O . TRP A 1 82 ? -3.997 -2.431 6.889 1.00 94.12 82 TRP A O 1
ATOM 684 N N . ILE A 1 83 ? -1.858 -2.441 6.208 1.00 94.75 83 ILE A N 1
ATOM 685 C CA . ILE A 1 83 ? -1.970 -1.208 5.402 1.00 94.75 83 ILE A CA 1
ATOM 686 C C . ILE A 1 83 ? -2.276 -1.476 3.924 1.00 94.75 83 ILE A C 1
ATOM 688 O O . ILE A 1 83 ? -3.191 -0.871 3.358 1.00 94.75 83 ILE A O 1
ATOM 692 N N . ILE A 1 84 ? -1.540 -2.405 3.303 1.00 95.44 84 ILE A N 1
ATOM 693 C CA . ILE A 1 84 ? -1.761 -2.839 1.921 1.00 95.44 84 ILE A CA 1
ATOM 694 C C . ILE A 1 84 ? -1.877 -4.364 1.831 1.00 95.44 84 ILE A C 1
ATOM 696 O O . ILE A 1 84 ? -1.272 -5.094 2.615 1.00 95.44 84 ILE A O 1
ATOM 700 N N . LYS A 1 85 ? -2.597 -4.847 0.818 1.00 95.81 85 LYS A N 1
ATOM 701 C CA . LYS A 1 85 ? -2.477 -6.217 0.301 1.00 95.81 85 LYS A CA 1
ATOM 702 C C . LYS A 1 85 ? -2.003 -6.177 -1.140 1.00 95.81 85 LYS A C 1
ATOM 704 O O . LYS A 1 85 ? -2.296 -5.228 -1.866 1.00 95.81 85 LYS A O 1
ATOM 709 N N . TYR A 1 86 ? -1.287 -7.220 -1.545 1.00 94.81 86 TYR A N 1
ATOM 710 C CA . TYR A 1 86 ? -0.768 -7.378 -2.896 1.00 94.81 86 TYR A CA 1
ATOM 711 C C . TYR A 1 86 ? -1.055 -8.787 -3.412 1.00 94.81 86 TYR A C 1
ATOM 713 O O . TYR A 1 86 ? -0.708 -9.771 -2.762 1.00 94.81 86 TYR A O 1
ATOM 721 N N . THR A 1 87 ? -1.649 -8.883 -4.599 1.00 94.75 87 THR A N 1
ATOM 722 C CA . THR A 1 87 ? -1.808 -10.141 -5.338 1.00 94.75 87 THR A CA 1
ATOM 723 C C . THR A 1 87 ? -1.051 -10.021 -6.660 1.00 94.75 87 THR A C 1
ATOM 725 O O . THR A 1 87 ? -1.454 -9.205 -7.495 1.00 94.75 87 THR A O 1
ATOM 728 N N . PRO A 1 88 ? 0.041 -10.775 -6.877 1.00 91.94 88 PRO A N 1
ATOM 729 C CA . PRO A 1 88 ? 0.750 -10.746 -8.151 1.00 91.94 88 PRO A CA 1
ATOM 730 C C . PRO A 1 88 ? -0.138 -11.276 -9.282 1.00 91.94 88 PRO A C 1
ATOM 732 O O . PRO A 1 88 ? -0.991 -12.132 -9.060 1.00 91.94 88 PRO A O 1
ATOM 735 N N . LEU A 1 89 ? 0.082 -10.771 -10.492 1.00 89.62 89 LEU A N 1
ATOM 736 C CA . LEU A 1 89 ? -0.420 -11.374 -11.726 1.00 89.62 89 LEU A CA 1
ATOM 737 C C . LEU A 1 89 ? 0.682 -12.232 -12.364 1.00 89.62 89 LEU A C 1
ATOM 739 O O . LEU A 1 89 ? 1.869 -11.985 -12.129 1.00 89.62 89 LEU A O 1
ATOM 743 N N . ASP A 1 90 ? 0.293 -13.203 -13.195 1.00 81.31 90 ASP A N 1
ATOM 744 C CA . ASP A 1 90 ? 1.173 -14.243 -13.767 1.00 81.31 90 ASP A CA 1
ATOM 745 C C . ASP A 1 90 ? 2.424 -13.694 -14.476 1.00 81.31 90 ASP A C 1
ATOM 747 O O . ASP A 1 90 ? 3.456 -14.356 -14.557 1.00 81.31 90 ASP A O 1
ATOM 751 N N . ASN A 1 91 ? 2.377 -12.439 -14.928 1.00 70.88 91 ASN A N 1
ATOM 752 C CA . ASN A 1 91 ? 3.474 -11.775 -15.620 1.00 70.88 91 ASN A CA 1
ATOM 753 C C . ASN A 1 91 ? 4.545 -11.139 -14.708 1.00 70.88 91 ASN A C 1
ATOM 755 O O . ASN A 1 91 ? 5.443 -10.502 -15.243 1.00 70.88 91 ASN A O 1
ATOM 759 N N . LYS A 1 92 ? 4.477 -11.253 -13.368 1.00 67.75 92 LYS A N 1
ATOM 760 C CA . LYS A 1 92 ? 5.435 -10.705 -12.358 1.00 67.75 92 LYS A CA 1
ATOM 761 C C . LYS A 1 92 ? 5.719 -9.186 -12.409 1.00 67.75 92 LYS A C 1
ATOM 763 O O . LYS A 1 92 ? 6.329 -8.637 -11.487 1.00 67.75 92 LYS A O 1
ATOM 768 N N . HIS A 1 93 ? 5.240 -8.486 -13.431 1.00 80.44 93 HIS A N 1
ATOM 769 C CA . HIS A 1 93 ? 5.423 -7.053 -13.661 1.00 80.44 93 HIS A CA 1
ATOM 770 C C . HIS A 1 93 ? 4.206 -6.227 -13.250 1.00 80.44 93 HIS A C 1
ATOM 772 O O . HIS A 1 93 ? 4.238 -5.002 -13.335 1.00 80.44 93 HIS A O 1
ATOM 778 N N . SER A 1 94 ? 3.129 -6.870 -12.804 1.00 89.19 94 SER A N 1
ATOM 779 C CA . SER A 1 94 ? 1.938 -6.193 -12.309 1.00 89.19 94 SER A CA 1
ATOM 780 C C . SER A 1 94 ? 1.262 -6.996 -11.211 1.00 89.19 94 SER A C 1
ATOM 782 O O . SER A 1 94 ? 1.471 -8.202 -11.074 1.00 89.19 94 SER A O 1
ATOM 784 N N . GLY A 1 95 ? 0.444 -6.312 -10.426 1.00 93.44 95 GLY A N 1
ATOM 785 C CA . GLY A 1 95 ? -0.387 -6.961 -9.433 1.00 93.44 95 GLY A CA 1
ATOM 786 C C . GLY A 1 95 ? -1.546 -6.083 -9.017 1.00 93.44 95 GLY A C 1
ATOM 787 O O . GLY A 1 95 ? -1.645 -4.906 -9.378 1.00 93.44 95 GLY A O 1
ATOM 788 N N . PHE A 1 96 ? -2.441 -6.687 -8.258 1.00 95.88 96 PHE A N 1
ATOM 789 C CA . PHE A 1 96 ? -3.517 -5.976 -7.614 1.00 95.88 96 PHE A CA 1
ATOM 790 C C . PHE A 1 96 ? -3.105 -5.519 -6.225 1.00 95.88 96 PHE A C 1
ATOM 792 O O . PHE A 1 96 ? -2.584 -6.307 -5.440 1.00 95.88 96 PHE A O 1
ATOM 799 N N . TYR A 1 97 ? -3.403 -4.265 -5.930 1.00 96.12 97 TYR A N 1
ATOM 800 C CA . TYR A 1 97 ? -3.228 -3.643 -4.633 1.00 96.12 97 TYR A CA 1
ATOM 801 C C . TYR A 1 97 ? -4.582 -3.359 -3.998 1.00 96.12 97 TYR A C 1
ATOM 803 O O . TYR A 1 97 ? -5.509 -2.913 -4.675 1.00 96.12 97 TYR A O 1
ATOM 811 N N . GLU A 1 98 ? -4.680 -3.582 -2.695 1.00 96.56 98 GLU A N 1
ATOM 812 C CA . GLU A 1 98 ? -5.825 -3.186 -1.874 1.00 96.56 98 GLU A CA 1
ATOM 813 C C . GLU A 1 98 ? -5.298 -2.330 -0.722 1.00 96.56 98 GLU A C 1
ATOM 815 O O . GLU A 1 98 ? -4.267 -2.664 -0.139 1.00 96.56 98 GLU A O 1
ATOM 820 N N . LEU A 1 99 ? -5.982 -1.227 -0.414 1.00 95.38 99 LEU A N 1
ATOM 821 C CA . LEU A 1 99 ? -5.677 -0.368 0.732 1.00 95.38 99 LEU A CA 1
ATOM 822 C C . LEU A 1 99 ? -6.674 -0.643 1.852 1.00 95.38 99 LEU A C 1
ATOM 824 O O . LEU A 1 99 ? -7.878 -0.752 1.607 1.00 95.38 99 LEU A O 1
ATOM 828 N N . ASN A 1 100 ? -6.193 -0.689 3.090 1.00 94.31 100 ASN A N 1
ATOM 829 C CA . ASN A 1 100 ? -7.072 -0.767 4.247 1.00 94.31 100 ASN A CA 1
ATOM 830 C C . ASN A 1 100 ? -7.623 0.623 4.588 1.00 94.31 100 ASN A C 1
ATOM 832 O O . ASN A 1 100 ? -7.105 1.329 5.452 1.00 94.31 100 ASN A O 1
ATOM 836 N N . TYR A 1 101 ? -8.686 1.031 3.894 1.00 91.00 101 TYR A N 1
ATOM 837 C CA . TYR A 1 101 ? -9.331 2.322 4.149 1.00 91.00 101 TYR A CA 1
ATOM 838 C C . TYR A 1 101 ? -9.924 2.433 5.553 1.00 91.00 101 TYR A C 1
ATOM 840 O O . TYR A 1 101 ? -10.089 3.545 6.041 1.00 91.00 101 TYR A O 1
ATOM 848 N N . PHE A 1 102 ? -10.257 1.314 6.199 1.00 89.81 102 PHE A N 1
ATOM 849 C CA . PHE A 1 102 ? -10.714 1.338 7.583 1.00 89.81 102 PHE A CA 1
ATOM 850 C C . PHE A 1 102 ? -9.585 1.804 8.505 1.00 89.81 102 PHE A C 1
ATOM 852 O O . PHE A 1 102 ? -9.755 2.797 9.206 1.00 89.81 102 PHE A O 1
ATOM 859 N N . LEU A 1 103 ? -8.406 1.181 8.406 1.00 91.06 103 LEU A N 1
ATOM 860 C CA . LEU A 1 103 ? -7.222 1.598 9.160 1.00 91.06 103 LEU A CA 1
ATOM 861 C C . LEU A 1 103 ? -6.794 3.032 8.813 1.00 91.06 103 LEU A C 1
ATOM 863 O O . LEU A 1 103 ? -6.529 3.843 9.694 1.00 91.06 103 LEU A O 1
ATOM 867 N N . LEU A 1 104 ? -6.791 3.386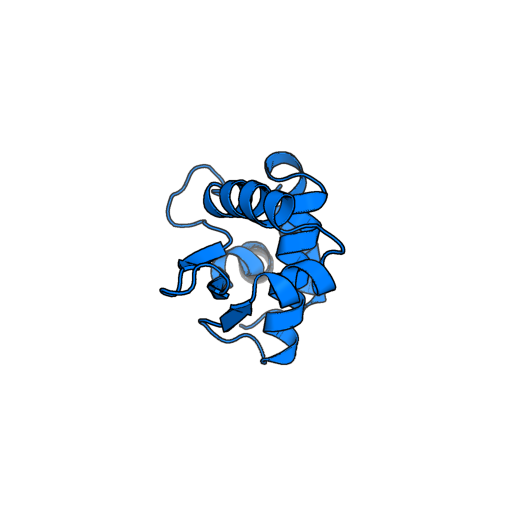 7.528 1.00 90.56 104 LEU A N 1
ATOM 868 C CA . LEU A 1 104 ? -6.449 4.739 7.082 1.00 90.56 104 LEU A CA 1
ATOM 869 C C . LEU A 1 104 ? -7.438 5.820 7.555 1.00 90.56 104 LEU A C 1
ATOM 871 O O . LEU A 1 104 ? -7.082 6.995 7.540 1.00 90.56 104 LEU A O 1
ATOM 875 N N . ASN A 1 105 ? -8.653 5.453 7.974 1.00 88.69 105 ASN A N 1
ATOM 876 C CA . ASN A 1 105 ? -9.642 6.358 8.573 1.00 88.69 105 ASN A CA 1
ATOM 877 C C . ASN A 1 105 ? -9.792 6.158 10.088 1.00 88.69 105 ASN A C 1
ATOM 879 O O . ASN A 1 105 ? -10.674 6.773 10.683 1.00 88.69 105 ASN A O 1
ATOM 883 N N . TYR A 1 106 ? -8.955 5.329 10.718 1.00 83.31 106 TYR A N 1
ATOM 884 C CA . TYR A 1 106 ? -9.108 4.920 12.115 1.00 83.31 106 TYR A CA 1
ATOM 885 C C . TYR A 1 106 ? -9.304 6.123 13.053 1.00 83.31 106 TYR A C 1
ATOM 887 O O . TYR A 1 106 ? -10.308 6.219 13.753 1.00 83.31 106 TYR A O 1
ATOM 895 N N . PHE A 1 107 ? -8.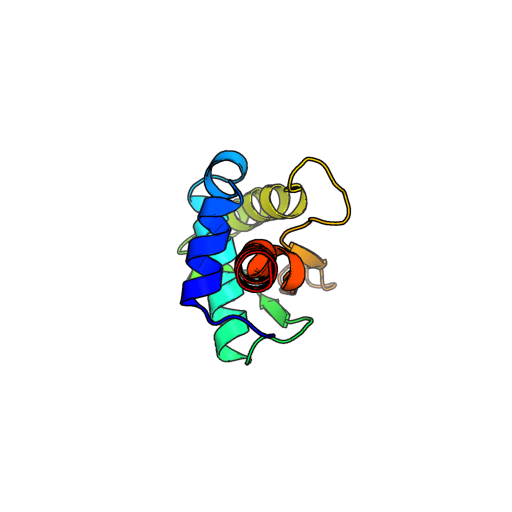432 7.125 12.936 1.00 78.38 107 PHE A N 1
ATOM 896 C CA . PHE A 1 107 ? -8.474 8.331 13.763 1.00 78.38 107 PHE A CA 1
ATOM 897 C C . PHE A 1 107 ? -9.599 9.325 13.437 1.00 78.38 107 PHE A C 1
ATOM 899 O O . PHE A 1 107 ? -9.844 10.238 14.219 1.00 78.38 107 PHE A O 1
ATOM 906 N N . GLN A 1 108 ? -10.289 9.192 12.299 1.00 74.44 108 GLN A N 1
ATOM 907 C CA . GLN A 1 108 ? -11.513 9.971 12.068 1.00 74.44 108 GLN A CA 1
ATOM 908 C C . GLN A 1 108 ? -12.684 9.417 12.880 1.00 74.44 108 GLN A C 1
ATOM 910 O O . GLN A 1 108 ? -13.572 10.173 13.266 1.00 74.44 108 GLN A O 1
ATOM 915 N N . ASN A 1 109 ? -12.687 8.108 13.143 1.00 59.66 109 ASN A N 1
ATOM 916 C CA . ASN A 1 109 ? -13.728 7.481 13.947 1.00 59.66 109 ASN A CA 1
ATOM 917 C C . ASN A 1 109 ? -13.571 7.825 15.437 1.00 59.66 109 ASN A C 1
ATOM 919 O O . ASN A 1 109 ? -14.580 7.964 16.117 1.00 59.66 109 ASN A O 1
ATOM 923 N N . GLU A 1 110 ? -12.343 8.026 15.928 1.00 59.22 110 GLU A N 1
ATOM 924 C CA . GLU A 1 110 ? -12.100 8.455 17.316 1.00 59.22 110 GLU A CA 1
ATOM 925 C C . GLU A 1 110 ? -12.635 9.871 17.587 1.00 59.22 110 GLU A C 1
ATOM 927 O O . GLU A 1 110 ? -13.392 10.061 18.534 1.00 59.22 110 GLU A O 1
ATOM 932 N N . ILE A 1 111 ? -12.367 10.835 16.694 1.00 57.03 111 ILE A N 1
AT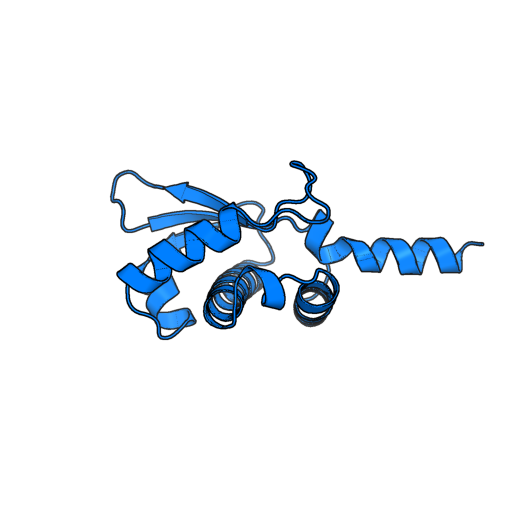OM 933 C CA . ILE A 1 111 ? -12.842 12.228 16.832 1.00 57.03 111 ILE A CA 1
ATOM 934 C C . ILE A 1 111 ? -14.380 12.304 16.878 1.00 57.03 111 ILE A C 1
ATOM 936 O O . ILE A 1 111 ? -14.952 13.073 17.650 1.00 57.03 111 ILE A O 1
ATOM 940 N N . ASN A 1 112 ? -15.071 11.485 16.079 1.00 54.62 112 ASN A N 1
ATOM 941 C CA . ASN A 1 112 ? -16.537 11.456 16.059 1.00 54.62 112 ASN A CA 1
ATOM 942 C C . ASN A 1 112 ? -17.152 10.781 17.298 1.00 54.62 112 ASN A C 1
ATOM 944 O O . ASN A 1 112 ? -18.307 11.053 17.619 1.00 54.62 112 ASN A O 1
ATOM 948 N N . ASN A 1 113 ? -16.411 9.905 17.980 1.00 51.12 113 ASN A N 1
ATOM 949 C CA . ASN A 1 113 ? -16.881 9.247 19.200 1.00 51.12 113 ASN A CA 1
ATOM 950 C C . ASN A 1 113 ? -16.628 10.107 20.447 1.00 51.12 113 ASN A C 1
ATOM 952 O O . ASN A 1 113 ? -17.452 10.095 21.353 1.00 51.12 113 ASN A O 1
ATOM 956 N N . GLU A 1 114 ? -15.554 10.900 20.478 1.00 50.22 114 GLU A N 1
ATOM 957 C CA . GLU A 1 114 ? -15.305 11.867 21.560 1.00 50.22 114 GLU A CA 1
ATOM 958 C C . GLU A 1 114 ? -16.232 13.089 21.498 1.00 50.22 114 GLU A C 1
ATOM 960 O O . GLU A 1 114 ? -16.518 13.688 22.523 1.00 50.22 114 GLU A O 1
ATOM 965 N N . SER A 1 115 ? -16.754 13.434 20.317 1.00 49.56 115 SER A N 1
ATOM 966 C CA . SER A 1 115 ? -17.703 14.550 20.148 1.00 49.56 115 SER A CA 1
ATOM 967 C C . SER A 1 115 ? -19.145 14.220 20.577 1.00 49.56 115 SER A C 1
ATOM 969 O O . SER A 1 115 ? -20.011 15.088 20.501 1.00 49.56 115 SER A O 1
ATOM 971 N N . ASN A 1 116 ? -19.421 12.967 20.959 1.00 46.75 116 ASN A N 1
ATOM 972 C CA . ASN A 1 116 ? -20.746 12.475 21.363 1.00 46.75 116 ASN A CA 1
ATOM 973 C C . ASN A 1 116 ? -20.802 12.007 22.833 1.00 46.75 116 ASN A C 1
ATOM 975 O O . ASN A 1 116 ? -21.804 11.413 23.232 1.00 46.75 116 ASN A O 1
ATOM 979 N N . ASN A 1 117 ? -19.752 12.270 23.618 1.00 41.16 117 ASN A N 1
ATOM 980 C CA . ASN A 1 117 ? -19.714 12.105 25.077 1.00 41.16 117 ASN A CA 1
ATOM 981 C C . ASN A 1 117 ? -19.534 13.467 25.753 1.00 41.16 117 ASN A C 1
ATOM 983 O O . ASN A 1 117 ? -19.915 13.568 26.939 1.00 41.16 117 ASN A O 1
#

pLDDT: mean 86.16, std 12.07, range [41.16, 96.56]

Radius of gyration: 14.38 Å; chains: 1; bounding box: 35×29×41 Å